Protein AF-A0A1E5T8D3-F1 (afdb_monomer_lite)

Organism: NCBI:txid1849968

Structure (mmCIF, N/CA/C/O backbone):
data_AF-A0A1E5T8D3-F1
#
_entry.id   AF-A0A1E5T8D3-F1
#
loop_
_atom_site.group_PDB
_atom_site.id
_atom_site.type_symbol
_atom_site.label_atom_id
_atom_site.label_alt_id
_atom_site.label_comp_id
_atom_site.label_asym_id
_atom_site.label_entity_id
_atom_site.label_seq_id
_atom_site.pdbx_PDB_ins_code
_atom_site.Cartn_x
_atom_site.Cartn_y
_atom_site.Cartn_z
_atom_site.occupancy
_atom_site.B_iso_or_equiv
_atom_site.auth_seq_id
_atom_site.auth_comp_id
_atom_site.auth_asym_id
_atom_site.auth_atom_id
_atom_site.pdbx_PDB_model_num
ATOM 1 N N . MET A 1 1 ? -14.579 -12.713 -17.189 1.00 68.19 1 MET A N 1
ATOM 2 C CA . MET A 1 1 ? -14.211 -13.445 -15.948 1.00 68.19 1 MET A CA 1
ATOM 3 C C . MET A 1 1 ? -13.712 -12.449 -14.902 1.00 68.19 1 MET A C 1
ATOM 5 O O . MET A 1 1 ? -13.098 -11.461 -15.286 1.00 68.19 1 MET A O 1
ATOM 9 N N . LYS A 1 2 ? -13.991 -12.651 -13.605 1.00 83.81 2 LYS A N 1
ATOM 10 C CA . LYS A 1 2 ? -13.525 -11.759 -12.51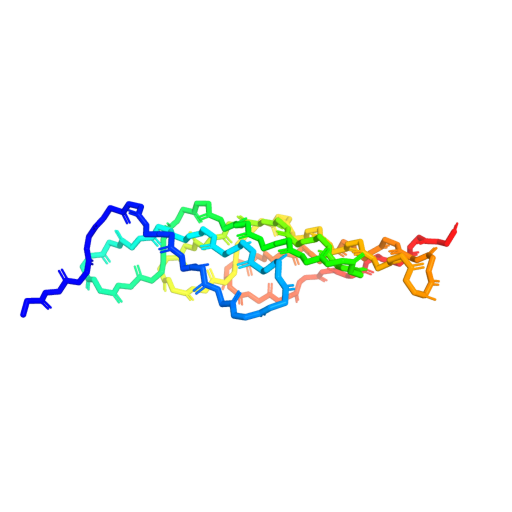8 1.00 83.81 2 LYS A CA 1
ATOM 11 C C . LYS A 1 2 ? -12.179 -12.251 -11.964 1.00 83.81 2 LYS A C 1
ATOM 13 O O . LYS A 1 2 ? -12.006 -13.453 -11.798 1.00 83.81 2 LYS A O 1
ATOM 18 N N . LYS A 1 3 ? -11.246 -11.339 -11.654 1.00 88.44 3 LYS A N 1
ATOM 19 C CA . LYS A 1 3 ? -9.940 -11.693 -11.062 1.00 88.44 3 LYS A CA 1
ATOM 20 C C . LYS A 1 3 ? -10.118 -12.317 -9.674 1.00 88.44 3 LYS A C 1
ATOM 22 O O . LYS A 1 3 ? -10.825 -11.761 -8.834 1.00 88.44 3 LYS A O 1
ATOM 27 N N . ASN A 1 4 ? -9.448 -13.437 -9.434 1.00 91.62 4 ASN A N 1
ATOM 28 C CA . ASN A 1 4 ? -9.401 -14.141 -8.154 1.00 91.62 4 ASN A CA 1
ATOM 29 C C . ASN A 1 4 ? -7.966 -14.603 -7.880 1.00 91.62 4 ASN A C 1
ATOM 31 O O . ASN A 1 4 ? -7.230 -14.887 -8.823 1.00 91.62 4 ASN A O 1
ATOM 35 N N . GLY A 1 5 ? -7.577 -14.667 -6.607 1.00 90.19 5 GLY A N 1
ATOM 36 C CA . GLY A 1 5 ? -6.250 -15.128 -6.190 1.00 90.19 5 GLY A CA 1
ATOM 37 C C . GLY A 1 5 ? -5.181 -14.037 -6.217 1.00 90.19 5 GLY A C 1
ATOM 38 O O . GLY A 1 5 ? -5.488 -12.848 -6.319 1.00 90.19 5 GLY A O 1
ATOM 39 N N . SER A 1 6 ? -3.921 -14.442 -6.072 1.00 92.00 6 SER A N 1
ATOM 40 C CA . SER A 1 6 ? -2.758 -13.553 -6.135 1.00 92.00 6 SER A CA 1
ATOM 41 C C . SER A 1 6 ? -2.336 -13.302 -7.578 1.00 92.00 6 SER A C 1
ATOM 43 O O . SER A 1 6 ? -2.221 -14.229 -8.370 1.00 92.00 6 SER A O 1
ATOM 45 N N . TRP A 1 7 ? -2.080 -12.041 -7.896 1.00 92.69 7 TRP A N 1
ATOM 46 C CA . TRP A 1 7 ? -1.634 -11.566 -9.198 1.00 92.69 7 TRP A CA 1
ATOM 47 C C . TRP A 1 7 ? -0.315 -10.830 -9.020 1.00 92.69 7 TRP A C 1
ATOM 49 O O . TRP A 1 7 ? -0.158 -10.062 -8.068 1.00 92.69 7 TRP A O 1
ATOM 59 N N . MET A 1 8 ? 0.614 -11.073 -9.936 1.00 88.31 8 MET A N 1
ATOM 60 C CA . MET A 1 8 ? 1.904 -10.404 -9.996 1.00 88.31 8 MET A CA 1
ATOM 61 C C . MET A 1 8 ? 1.988 -9.652 -11.320 1.00 88.31 8 MET A C 1
ATOM 63 O O . MET A 1 8 ? 1.695 -10.216 -12.373 1.00 88.31 8 MET A O 1
ATOM 67 N N . TYR A 1 9 ? 2.334 -8.374 -11.250 1.00 85.19 9 TYR A N 1
ATOM 68 C CA . TYR A 1 9 ? 2.562 -7.527 -12.406 1.00 85.19 9 TYR A CA 1
ATOM 69 C C . TYR A 1 9 ? 4.031 -7.141 -12.423 1.00 85.19 9 TYR A C 1
ATOM 71 O O . TYR A 1 9 ? 4.510 -6.474 -11.505 1.00 85.19 9 TYR A O 1
ATOM 79 N N . PHE A 1 10 ? 4.707 -7.541 -13.491 1.00 79.25 10 PHE A N 1
ATOM 80 C CA . PHE A 1 10 ? 6.031 -7.053 -13.833 1.00 79.25 10 PHE A CA 1
ATOM 81 C C . PHE A 1 10 ? 5.838 -5.847 -14.747 1.00 79.25 10 PHE A C 1
ATOM 83 O O . PHE A 1 10 ? 5.257 -5.969 -15.829 1.00 79.25 10 PHE A O 1
ATOM 90 N N . LYS A 1 11 ? 6.244 -4.664 -14.291 1.00 72.69 11 LYS A N 1
ATOM 91 C CA . LYS A 1 11 ? 6.294 -3.463 -15.136 1.00 72.69 11 LYS A CA 1
ATOM 92 C C . LYS A 1 11 ? 7.749 -3.159 -15.481 1.00 72.69 11 LYS A C 1
ATOM 94 O O . LYS A 1 11 ? 8.653 -3.584 -14.767 1.00 72.69 11 LYS A O 1
ATOM 99 N N . ALA A 1 12 ? 7.965 -2.407 -16.560 1.00 69.00 12 ALA A N 1
ATOM 100 C CA . ALA A 1 12 ? 9.289 -1.891 -16.903 1.00 69.00 12 ALA A CA 1
ATOM 101 C C . ALA A 1 12 ? 9.938 -1.173 -15.695 1.00 69.00 12 ALA A C 1
ATOM 103 O O . ALA A 1 12 ? 9.225 -0.581 -14.880 1.00 69.00 12 ALA A O 1
ATOM 104 N N . ASN A 1 13 ? 11.275 -1.196 -15.620 1.00 65.56 13 ASN A N 1
ATOM 105 C CA . ASN A 1 13 ? 12.109 -0.617 -14.549 1.00 65.56 13 ASN A CA 1
ATOM 106 C C . ASN A 1 13 ? 12.116 -1.384 -13.208 1.00 65.56 13 ASN A C 1
ATOM 108 O O . ASN A 1 13 ? 11.978 -0.758 -12.154 1.00 65.56 13 ASN A O 1
ATOM 112 N N . ASP A 1 14 ? 12.279 -2.713 -13.237 1.00 78.69 14 ASP A N 1
ATOM 113 C CA . ASP A 1 14 ? 12.424 -3.563 -12.034 1.00 78.69 14 ASP A CA 1
ATOM 114 C C . ASP A 1 14 ? 11.322 -3.323 -10.993 1.00 78.69 14 ASP A C 1
ATOM 116 O O . ASP A 1 14 ? 11.561 -3.119 -9.799 1.00 78.69 14 ASP A O 1
ATOM 120 N N . CYS A 1 15 ? 10.089 -3.254 -11.490 1.00 86.19 15 CYS A N 1
ATOM 121 C CA . CYS A 1 15 ? 8.910 -2.999 -10.688 1.00 86.19 15 CYS A CA 1
ATOM 122 C C . CYS A 1 15 ? 8.145 -4.304 -10.455 1.00 86.19 15 CYS A C 1
ATOM 124 O O . CYS A 1 15 ? 7.498 -4.819 -11.371 1.00 86.19 15 CYS A O 1
ATOM 126 N N . ASP A 1 16 ? 8.132 -4.748 -9.200 1.00 91.69 16 ASP A N 1
ATOM 127 C CA . ASP A 1 16 ? 7.394 -5.916 -8.734 1.00 91.69 16 ASP A CA 1
ATOM 128 C C . ASP A 1 16 ? 6.150 -5.472 -7.962 1.00 91.69 16 ASP A C 1
ATOM 130 O O . ASP A 1 16 ? 6.238 -4.980 -6.833 1.00 91.69 16 ASP A O 1
ATOM 134 N N . GLU A 1 17 ? 4.967 -5.664 -8.545 1.00 94.62 17 GLU A N 1
ATOM 135 C CA . GLU A 1 17 ? 3.693 -5.437 -7.861 1.00 94.62 17 GLU A CA 1
ATOM 136 C C . GLU A 1 17 ? 2.956 -6.763 -7.665 1.00 94.62 17 GLU A C 1
ATOM 138 O O . GLU A 1 17 ? 2.584 -7.434 -8.625 1.00 94.62 17 GLU A O 1
ATOM 143 N N . LYS A 1 18 ? 2.685 -7.130 -6.411 1.00 95.75 18 LYS A N 1
ATOM 144 C CA . LYS A 1 18 ? 1.860 -8.283 -6.047 1.00 95.75 18 LYS A CA 1
ATOM 145 C C . LYS A 1 18 ? 0.603 -7.815 -5.337 1.00 95.75 18 LYS A C 1
ATOM 147 O O . LYS A 1 18 ? 0.649 -7.066 -4.360 1.00 95.75 18 LYS A O 1
ATOM 152 N N . ILE A 1 19 ? -0.537 -8.311 -5.794 1.00 95.62 19 ILE A N 1
ATOM 153 C CA . ILE A 1 19 ? -1.838 -7.976 -5.229 1.00 95.62 19 ILE A CA 1
ATOM 154 C C . ILE A 1 19 ? -2.780 -9.169 -5.284 1.00 95.62 19 ILE A C 1
ATOM 156 O O . ILE A 1 19 ? -2.796 -9.926 -6.250 1.00 95.62 19 ILE A O 1
ATOM 160 N N . THR A 1 20 ? -3.591 -9.341 -4.247 1.00 94.94 20 THR A N 1
ATOM 161 C CA . THR A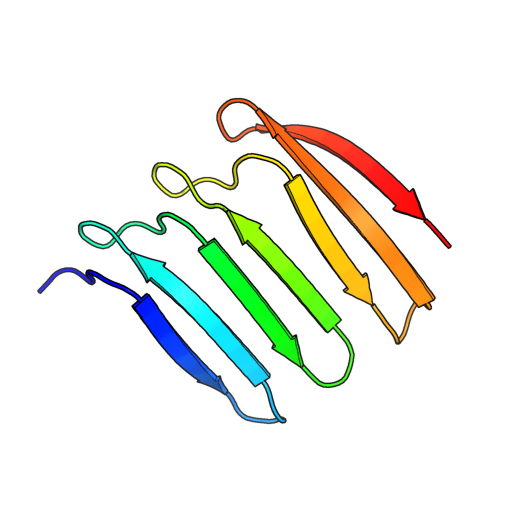 1 20 ? -4.622 -10.379 -4.225 1.00 94.94 20 THR A CA 1
ATOM 162 C C . THR A 1 20 ? -5.998 -9.795 -4.552 1.00 94.94 20 THR A C 1
ATOM 164 O O . THR A 1 20 ? -6.322 -8.659 -4.195 1.00 94.94 20 THR A O 1
ATOM 167 N N . TYR A 1 21 ? -6.806 -10.564 -5.280 1.00 95.38 21 TYR A N 1
ATOM 168 C CA . TYR A 1 21 ? -8.177 -10.226 -5.643 1.00 95.38 21 TYR A CA 1
ATOM 169 C C . TYR A 1 21 ? -9.156 -11.289 -5.148 1.00 95.38 21 TYR A C 1
ATOM 1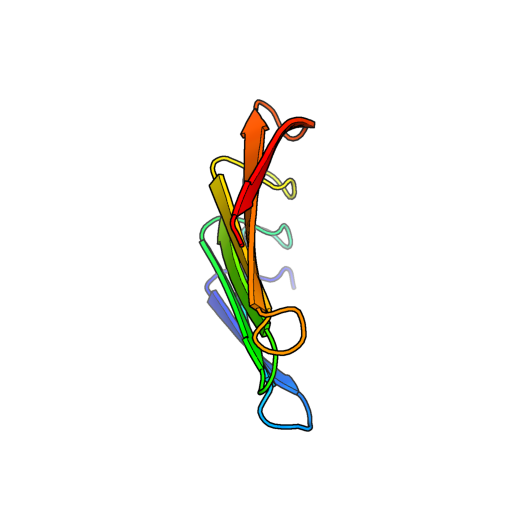71 O O . TYR A 1 21 ? -8.866 -12.486 -5.150 1.00 95.38 21 TYR A O 1
ATOM 179 N N . ARG A 1 22 ? -10.358 -10.839 -4.789 1.00 94.38 22 ARG A N 1
ATOM 180 C CA . ARG A 1 22 ? -11.530 -11.672 -4.520 1.00 94.38 22 ARG A CA 1
ATOM 181 C C . ARG A 1 22 ? -12.719 -11.092 -5.279 1.00 94.38 22 ARG A C 1
ATOM 183 O O . ARG A 1 22 ? -13.124 -9.960 -5.035 1.00 94.38 22 ARG A O 1
ATOM 190 N N . ASN A 1 23 ? -13.265 -11.857 -6.215 1.00 93.50 23 ASN A N 1
ATOM 191 C CA . ASN A 1 23 ? -14.362 -11.494 -7.111 1.00 93.50 23 ASN A CA 1
ATOM 192 C C . ASN A 1 23 ? -14.136 -10.168 -7.855 1.00 93.50 23 ASN A C 1
ATOM 194 O O . ASN A 1 23 ? -15.047 -9.354 -7.988 1.00 93.50 23 ASN A O 1
ATOM 198 N N . GLY A 1 24 ? -12.917 -9.950 -8.350 1.00 93.69 24 GLY A N 1
ATOM 199 C CA . GLY A 1 24 ? -12.519 -8.738 -9.071 1.00 93.69 24 GLY A CA 1
ATOM 200 C C . GLY A 1 24 ? -12.164 -7.550 -8.174 1.00 93.69 24 GLY A C 1
ATOM 201 O O . GLY A 1 24 ? -11.721 -6.526 -8.682 1.00 93.69 24 GLY A O 1
ATOM 202 N N . VAL A 1 25 ? -12.302 -7.682 -6.852 1.00 95.06 25 VAL A N 1
ATOM 203 C CA . VAL A 1 25 ? -12.030 -6.619 -5.876 1.00 95.06 25 VAL A CA 1
ATOM 204 C C . VAL A 1 25 ? -10.700 -6.879 -5.176 1.00 95.06 25 VAL A C 1
ATOM 206 O O . VAL A 1 25 ? -10.417 -8.013 -4.796 1.00 95.06 25 VAL A O 1
ATOM 209 N N . LYS A 1 26 ? -9.884 -5.835 -4.977 1.00 95.56 26 LYS A N 1
ATOM 210 C CA . LYS A 1 26 ? -8.625 -5.932 -4.221 1.00 95.56 26 LYS A CA 1
ATOM 211 C C . LYS A 1 26 ? -8.895 -6.448 -2.802 1.00 95.56 26 LYS A C 1
ATOM 213 O O . LYS A 1 26 ? -9.766 -5.929 -2.095 1.00 95.56 26 LYS A O 1
ATOM 218 N N . TRP A 1 27 ? -8.162 -7.474 -2.391 1.00 96.56 27 TRP A N 1
ATOM 219 C CA . TRP A 1 27 ? -8.383 -8.179 -1.133 1.00 96.56 27 TRP A CA 1
ATOM 220 C C . TRP A 1 27 ? -7.092 -8.798 -0.611 1.00 96.56 27 TRP A C 1
ATOM 222 O O . TRP A 1 27 ? -6.381 -9.437 -1.371 1.00 96.56 27 TRP A O 1
ATOM 232 N N . GLY A 1 28 ? -6.827 -8.698 0.689 1.00 95.38 28 GLY A N 1
ATOM 233 C CA . GLY A 1 28 ? -5.651 -9.298 1.314 1.00 95.38 28 GLY A CA 1
ATOM 234 C C . GLY A 1 28 ? -4.377 -8.505 1.038 1.00 95.38 28 GLY A C 1
ATOM 235 O O . GLY A 1 28 ? -4.417 -7.286 0.879 1.00 95.38 28 GLY A O 1
ATOM 236 N N . SER A 1 29 ? -3.239 -9.191 1.027 1.00 96.25 29 SER A N 1
ATOM 237 C CA . SER A 1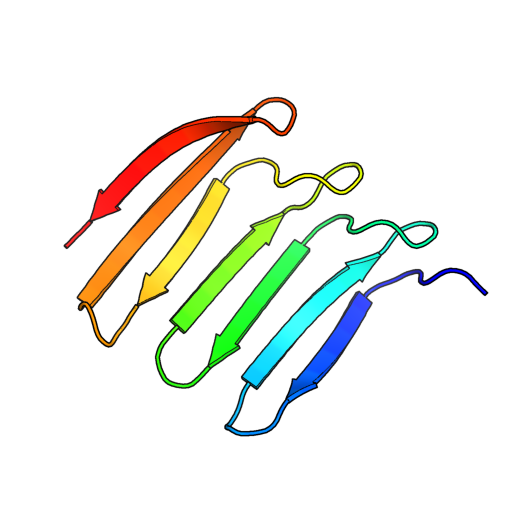 29 ? -1.927 -8.548 0.985 1.00 96.25 29 SER A CA 1
ATOM 238 C C . SER A 1 29 ? -1.650 -7.816 -0.328 1.00 96.25 29 SER A C 1
ATOM 240 O O . SER A 1 29 ? -2.014 -8.268 -1.420 1.00 96.25 29 SER A O 1
ATOM 242 N N . TYR A 1 30 ? -0.944 -6.701 -0.188 1.00 97.75 30 TYR A N 1
ATOM 243 C CA . TYR A 1 30 ? -0.362 -5.906 -1.253 1.00 97.75 30 TYR A CA 1
ATOM 244 C C . TYR A 1 30 ? 1.127 -5.711 -0.984 1.00 97.75 30 TYR A C 1
ATOM 246 O O . TYR A 1 30 ? 1.520 -5.402 0.144 1.00 97.75 30 TYR A O 1
ATOM 254 N N . SER A 1 31 ? 1.939 -5.844 -2.025 1.00 96.94 31 SER A N 1
ATOM 255 C CA . SER A 1 31 ? 3.333 -5.423 -1.998 1.00 96.94 31 SER A CA 1
ATOM 256 C C . SER A 1 31 ? 3.718 -4.804 -3.329 1.00 96.94 31 SER A C 1
ATOM 258 O O . SER A 1 31 ? 3.388 -5.338 -4.385 1.00 96.94 31 SER A O 1
ATOM 260 N N . PHE A 1 32 ? 4.459 -3.715 -3.266 1.00 95.81 32 PHE A N 1
ATOM 261 C CA . PHE A 1 32 ? 5.054 -3.053 -4.409 1.00 95.81 32 PHE A CA 1
ATOM 262 C C . PHE A 1 32 ? 6.510 -2.759 -4.089 1.00 95.81 32 PHE A C 1
ATOM 264 O O . PHE A 1 32 ? 6.823 -2.269 -3.002 1.00 95.81 32 PHE A O 1
ATOM 271 N N . LYS A 1 33 ? 7.399 -3.045 -5.030 1.00 94.50 33 LYS A N 1
ATOM 272 C CA . LYS A 1 33 ? 8.809 -2.708 -4.917 1.00 94.50 33 LYS A CA 1
ATOM 273 C C . LYS A 1 33 ? 9.313 -2.217 -6.262 1.00 94.50 33 LYS A C 1
ATOM 275 O O . LYS A 1 33 ? 9.066 -2.848 -7.281 1.00 94.50 33 LYS A O 1
ATOM 280 N N . ASN A 1 34 ? 10.038 -1.111 -6.244 1.00 93.00 34 ASN A N 1
ATOM 281 C CA . ASN A 1 34 ? 10.917 -0.713 -7.332 1.00 93.00 34 ASN A CA 1
ATOM 282 C C . ASN A 1 34 ? 12.254 -0.232 -6.752 1.00 93.00 34 ASN A C 1
ATOM 284 O O . ASN A 1 34 ? 12.488 -0.336 -5.544 1.00 93.00 34 ASN A O 1
ATOM 288 N N . LYS A 1 35 ? 13.125 0.317 -7.603 1.00 92.06 35 LYS A N 1
ATOM 289 C CA . LYS A 1 35 ? 14.436 0.849 -7.200 1.00 92.06 35 LYS A CA 1
ATOM 290 C C . LYS A 1 35 ? 14.379 1.845 -6.030 1.00 92.06 35 LYS A C 1
ATOM 292 O O . LYS A 1 35 ? 15.305 1.887 -5.226 1.00 92.06 35 LYS A O 1
ATOM 297 N N . PHE A 1 36 ? 13.317 2.644 -5.940 1.00 93.44 36 PHE A N 1
ATOM 298 C CA . PHE A 1 36 ? 13.234 3.767 -5.002 1.00 93.44 36 PHE A CA 1
ATOM 299 C C . PHE A 1 36 ? 12.248 3.554 -3.860 1.00 93.44 36 PHE A C 1
ATOM 301 O O . PHE A 1 36 ? 12.349 4.201 -2.823 1.00 93.44 36 PHE A O 1
ATOM 308 N N . ASN A 1 37 ? 11.262 2.684 -4.051 1.00 95.06 37 ASN A N 1
ATOM 309 C CA . ASN A 1 37 ? 10.118 2.583 -3.168 1.00 95.06 37 ASN A CA 1
ATOM 310 C C . ASN A 1 37 ? 9.821 1.131 -2.825 1.00 95.06 37 ASN A C 1
ATOM 312 O O . ASN A 1 37 ? 9.837 0.247 -3.682 1.00 95.06 37 ASN A O 1
ATOM 316 N N . ASN A 1 38 ? 9.467 0.906 -1.566 1.00 96.81 38 ASN A N 1
ATOM 317 C CA . ASN A 1 38 ? 8.906 -0.347 -1.090 1.00 96.81 38 ASN A CA 1
ATOM 318 C C . ASN A 1 38 ? 7.620 -0.048 -0.323 1.00 96.81 38 ASN A C 1
ATOM 320 O O . ASN A 1 38 ? 7.651 0.672 0.673 1.00 96.81 38 ASN A O 1
ATOM 324 N N . ILE A 1 39 ? 6.501 -0.590 -0.791 1.00 97.94 39 ILE A N 1
ATOM 325 C CA . ILE A 1 39 ? 5.184 -0.391 -0.196 1.00 97.94 39 ILE A CA 1
ATOM 326 C C . ILE A 1 39 ? 4.606 -1.751 0.163 1.00 97.94 39 ILE A C 1
ATOM 328 O O . ILE A 1 39 ? 4.552 -2.655 -0.667 1.00 97.94 39 ILE A O 1
ATOM 332 N N . THR A 1 40 ? 4.114 -1.886 1.386 1.00 98.44 40 THR A N 1
ATOM 333 C CA . THR A 1 40 ? 3.394 -3.076 1.843 1.00 98.44 40 THR A CA 1
ATOM 334 C C . THR A 1 40 ? 2.136 -2.672 2.589 1.00 98.44 40 THR A C 1
ATOM 336 O O . THR A 1 40 ? 2.078 -1.615 3.219 1.00 98.44 40 THR A O 1
ATOM 339 N N . GLY A 1 41 ? 1.104 -3.503 2.505 1.00 98.25 41 GLY A N 1
ATOM 340 C CA . GLY A 1 41 ? -0.143 -3.255 3.211 1.00 98.25 41 GLY A CA 1
ATOM 341 C C . GLY A 1 41 ? -1.198 -4.302 2.908 1.00 98.25 41 GLY A C 1
ATOM 342 O O . GLY A 1 41 ? -0.926 -5.339 2.298 1.00 98.25 41 GLY A O 1
ATOM 343 N N . GLN A 1 42 ? -2.423 -4.029 3.346 1.00 97.31 42 GLN A N 1
ATOM 344 C CA . GLN A 1 42 ? -3.555 -4.923 3.137 1.00 97.31 42 GLN A CA 1
ATOM 345 C C . GLN A 1 42 ? -4.772 -4.180 2.592 1.00 97.31 42 GLN A C 1
ATOM 347 O O . GLN A 1 42 ? -5.044 -3.028 2.939 1.00 97.31 42 GLN A O 1
ATOM 352 N N . TYR A 1 43 ? -5.529 -4.876 1.751 1.00 97.12 43 TYR A N 1
ATOM 353 C CA . TYR A 1 43 ? -6.843 -4.472 1.281 1.0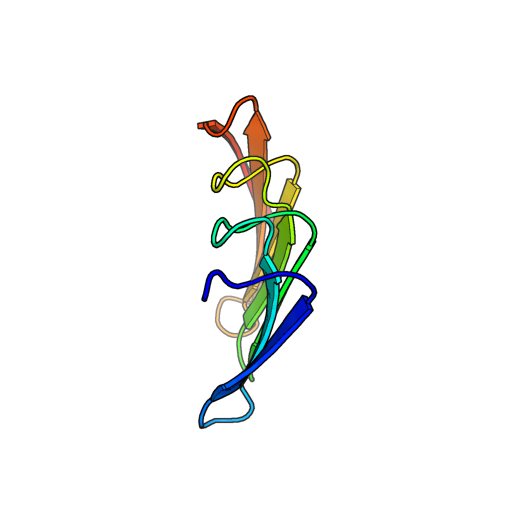0 97.12 43 TYR A CA 1
ATOM 354 C C . TYR A 1 43 ? -7.942 -5.293 1.960 1.00 97.12 43 TYR A C 1
ATOM 356 O O . TYR A 1 43 ? -7.831 -6.509 2.123 1.00 97.12 43 TYR A O 1
ATOM 364 N N . LYS A 1 44 ? -9.067 -4.649 2.271 1.00 95.81 44 LYS A N 1
ATOM 365 C CA . LYS A 1 44 ? -10.309 -5.302 2.700 1.00 95.81 44 LYS A CA 1
ATOM 366 C C . LYS A 1 44 ? -11.476 -4.659 1.961 1.00 95.81 44 LYS A C 1
ATOM 368 O O . LYS A 1 44 ? -11.649 -3.447 2.020 1.00 95.81 44 LYS A O 1
ATOM 373 N N . LYS A 1 45 ? -12.275 -5.469 1.256 1.00 93.81 45 LYS A N 1
ATOM 374 C CA . LYS A 1 45 ? -13.413 -5.003 0.433 1.00 93.81 45 LYS A CA 1
ATOM 375 C C . LYS A 1 45 ? -13.033 -3.860 -0.536 1.00 93.81 45 LYS A C 1
ATOM 377 O O . LYS A 1 45 ? -13.808 -2.935 -0.729 1.00 93.81 45 LYS A O 1
ATOM 382 N N . GLY A 1 46 ? -11.834 -3.908 -1.124 1.00 94.19 46 GLY A N 1
ATOM 383 C CA . GLY A 1 46 ? -11.358 -2.913 -2.093 1.00 94.19 46 GLY A CA 1
ATOM 384 C C . GLY A 1 46 ? -10.693 -1.669 -1.495 1.00 94.19 46 GLY A C 1
ATOM 385 O O . GLY A 1 46 ? -9.970 -0.984 -2.213 1.00 94.19 46 GLY A O 1
ATOM 386 N N . GLY A 1 47 ? -10.864 -1.407 -0.196 1.00 95.69 47 GLY A N 1
ATOM 387 C CA . GLY A 1 47 ? -10.213 -0.300 0.511 1.00 95.69 47 GLY A CA 1
ATOM 388 C C . GLY A 1 47 ? -8.933 -0.728 1.226 1.00 95.69 47 GLY A C 1
ATOM 389 O O . GLY A 1 47 ? -8.786 -1.896 1.594 1.00 95.69 47 GLY A O 1
ATOM 390 N N . LYS A 1 48 ? -8.007 0.216 1.434 1.00 97.50 48 LYS A N 1
ATOM 391 C CA . LYS A 1 48 ? -6.850 0.013 2.318 1.00 97.50 48 LYS A CA 1
ATOM 392 C C . LYS A 1 48 ? -7.337 -0.301 3.738 1.00 97.50 48 LYS A C 1
ATOM 394 O O . LYS A 1 48 ? -8.307 0.288 4.214 1.00 97.50 48 LYS A O 1
ATOM 399 N N . ALA A 1 49 ? -6.679 -1.235 4.409 1.00 97.69 49 ALA A N 1
ATOM 400 C CA . ALA A 1 49 ? -6.997 -1.645 5.769 1.00 97.69 49 ALA A CA 1
ATOM 401 C C . ALA A 1 49 ? -5.721 -1.915 6.570 1.00 97.69 49 ALA A C 1
ATOM 403 O O . ALA A 1 49 ? -4.722 -2.370 6.012 1.00 97.69 49 ALA A O 1
ATOM 404 N N . GLY A 1 50 ? -5.784 -1.669 7.880 1.00 97.19 50 GLY A N 1
ATOM 405 C CA . GLY A 1 50 ? -4.654 -1.893 8.773 1.00 97.19 50 GLY A CA 1
ATOM 406 C C . GLY A 1 50 ? -3.503 -0.937 8.478 1.00 97.19 50 GLY A C 1
ATOM 407 O O . GLY A 1 50 ? -3.725 0.213 8.101 1.00 97.19 50 GLY A O 1
ATOM 408 N N . ILE A 1 51 ? -2.278 -1.415 8.669 1.00 98.19 51 ILE A N 1
ATOM 409 C CA . ILE A 1 51 ? -1.071 -0.605 8.515 1.00 98.19 51 ILE A CA 1
ATOM 410 C C . ILE A 1 51 ? -0.553 -0.731 7.084 1.00 98.19 51 ILE A C 1
ATOM 412 O O . ILE A 1 51 ? -0.388 -1.833 6.559 1.00 98.19 51 ILE A O 1
ATOM 416 N N . TRP A 1 52 ? -0.277 0.412 6.476 1.00 98.56 52 TRP A N 1
ATOM 417 C CA . TRP A 1 52 ? 0.421 0.549 5.209 1.00 98.56 52 TRP A CA 1
ATOM 418 C C . TRP A 1 52 ? 1.784 1.169 5.466 1.00 98.56 52 TRP A C 1
ATOM 420 O O . TRP A 1 52 ? 1.872 2.233 6.071 1.00 98.56 52 TRP A O 1
ATOM 430 N N . ILE A 1 53 ? 2.842 0.504 5.018 1.00 98.62 53 ILE A N 1
ATOM 431 C CA . ILE A 1 53 ? 4.221 0.953 5.199 1.00 98.62 53 ILE A CA 1
ATOM 432 C C . ILE A 1 53 ? 4.780 1.290 3.825 1.00 98.62 53 ILE A C 1
ATOM 434 O O . ILE A 1 53 ? 4.788 0.430 2.948 1.00 98.62 53 ILE A O 1
ATOM 438 N N . SER A 1 54 ? 5.258 2.519 3.655 1.00 98.19 54 SER A N 1
ATOM 439 C CA . SER A 1 54 ? 5.960 2.988 2.462 1.00 98.19 54 SER A CA 1
ATOM 440 C C . SER A 1 54 ? 7.357 3.446 2.851 1.00 98.19 54 SER A C 1
ATOM 442 O O . SER A 1 54 ? 7.498 4.329 3.691 1.00 98.19 54 SER A O 1
ATOM 444 N N . LYS A 1 55 ? 8.384 2.865 2.242 1.00 98.06 55 LYS A N 1
ATOM 445 C CA . LYS A 1 55 ? 9.783 3.276 2.390 1.00 98.06 55 LYS A CA 1
ATOM 446 C C . LYS A 1 55 ? 10.232 3.914 1.085 1.00 98.06 55 LYS A C 1
ATOM 448 O O . LYS A 1 55 ? 10.103 3.264 0.049 1.00 98.06 55 LYS A O 1
ATOM 453 N N . SER A 1 56 ? 10.744 5.138 1.142 1.00 96.38 56 SER A N 1
ATOM 454 C CA . SER A 1 56 ? 11.354 5.825 0.001 1.00 96.38 56 SER A CA 1
ATOM 455 C C . SER A 1 56 ? 12.846 5.960 0.259 1.00 96.38 56 SER A C 1
ATOM 457 O O . SER A 1 56 ? 13.237 6.632 1.208 1.00 96.38 56 SER A O 1
ATOM 459 N N . SER A 1 57 ? 13.678 5.333 -0.571 1.00 93.88 57 SER A N 1
ATOM 460 C CA . SER A 1 57 ? 15.133 5.511 -0.500 1.00 93.88 57 SER A CA 1
ATOM 461 C C . SER A 1 57 ? 15.579 6.859 -1.056 1.00 93.88 57 SER A C 1
ATOM 463 O O . SER A 1 57 ? 16.634 7.339 -0.680 1.00 93.88 57 SER A O 1
ATOM 465 N N . PHE A 1 58 ? 14.778 7.489 -1.922 1.00 92.88 58 PHE A N 1
ATOM 466 C CA . PHE A 1 58 ? 15.087 8.816 -2.459 1.00 92.88 58 PHE A CA 1
ATOM 467 C C . PHE A 1 58 ? 14.908 9.925 -1.418 1.00 92.88 58 PHE A C 1
ATOM 469 O O . PHE A 1 58 ? 15.686 10.867 -1.376 1.00 92.88 58 PHE A O 1
ATOM 476 N N . LEU A 1 59 ? 13.860 9.820 -0.599 1.00 94.88 59 LEU A N 1
ATOM 477 C CA . LEU A 1 59 ? 13.578 10.789 0.463 1.00 94.88 59 LEU A CA 1
ATOM 478 C C . LEU A 1 59 ? 14.186 10.375 1.806 1.00 94.88 59 LEU A C 1
ATOM 480 O O . LEU A 1 59 ? 14.096 11.139 2.755 1.00 94.88 59 LEU A O 1
ATOM 484 N N . GLU A 1 60 ? 14.726 9.157 1.889 1.00 96.44 60 GLU A N 1
ATOM 485 C CA . GLU A 1 60 ? 15.212 8.540 3.127 1.00 96.44 60 GLU A CA 1
ATOM 486 C C . GLU A 1 60 ? 14.156 8.508 4.247 1.00 96.44 60 GLU A C 1
ATOM 488 O O . GLU A 1 60 ? 14.470 8.602 5.425 1.00 96.44 60 GLU A O 1
ATOM 493 N N . ILE A 1 61 ? 12.877 8.329 3.884 1.00 97.31 61 ILE A N 1
ATOM 494 C CA . ILE A 1 61 ? 11.765 8.308 4.847 1.00 97.31 61 ILE A CA 1
ATOM 495 C C . ILE A 1 61 ? 11.011 6.982 4.856 1.00 97.31 61 ILE A C 1
ATOM 497 O O . ILE A 1 61 ? 10.835 6.305 3.832 1.00 97.31 61 ILE A O 1
ATOM 501 N N . ILE A 1 62 ? 10.440 6.670 6.016 1.00 98.25 62 ILE A N 1
ATOM 502 C CA . ILE A 1 62 ? 9.423 5.638 6.199 1.00 98.25 62 ILE A CA 1
ATOM 503 C C . ILE A 1 62 ? 8.112 6.310 6.593 1.00 98.25 62 ILE A C 1
ATOM 505 O O . ILE A 1 62 ? 8.001 6.955 7.628 1.00 98.25 62 ILE A O 1
ATOM 509 N N . THR A 1 63 ? 7.076 6.104 5.790 1.00 98.44 63 THR A N 1
ATOM 510 C CA . THR A 1 63 ? 5.705 6.497 6.113 1.00 98.44 63 THR A CA 1
ATOM 511 C C . THR A 1 63 ? 4.912 5.282 6.580 1.00 98.44 63 THR A C 1
ATOM 513 O O . THR A 1 63 ? 4.884 4.259 5.891 1.00 98.44 63 THR A O 1
ATOM 516 N N . LYS A 1 64 ? 4.216 5.403 7.712 1.00 98.56 64 LYS A N 1
ATOM 517 C CA . LYS A 1 64 ? 3.194 4.448 8.158 1.00 98.56 64 LYS A CA 1
ATOM 518 C C . LYS A 1 64 ? 1.824 5.114 8.117 1.00 98.56 64 LYS A C 1
ATOM 520 O O . LYS A 1 64 ? 1.609 6.136 8.760 1.00 98.56 64 LYS A O 1
ATOM 525 N N . GLU A 1 65 ? 0.892 4.536 7.376 1.00 98.69 65 GLU A N 1
ATOM 526 C CA . GLU A 1 65 ? -0.505 4.964 7.321 1.00 98.69 65 GLU A CA 1
ATOM 527 C C . GLU A 1 65 ? -1.387 3.901 7.982 1.00 98.69 65 GLU A C 1
ATOM 529 O O . GLU A 1 65 ? -1.317 2.722 7.636 1.00 98.69 65 GLU A O 1
ATOM 534 N N . PHE A 1 66 ? -2.235 4.307 8.919 1.00 98.44 66 PHE A N 1
ATOM 535 C CA . PHE A 1 66 ? -3.120 3.423 9.669 1.00 98.44 66 PHE A CA 1
ATOM 536 C C . PHE A 1 66 ? -4.548 3.623 9.174 1.00 98.44 66 PHE A C 1
ATOM 538 O O . PHE A 1 66 ? -5.060 4.737 9.215 1.00 98.44 66 PHE A O 1
ATOM 545 N N . TYR A 1 67 ? -5.195 2.558 8.702 1.00 98.00 67 TYR A N 1
ATOM 546 C CA . TYR A 1 67 ? -6.545 2.616 8.145 1.00 98.00 67 TYR A CA 1
ATOM 547 C C . TYR A 1 67 ? -7.551 1.835 8.990 1.00 98.00 67 TYR A C 1
ATOM 549 O O . TYR A 1 67 ? -7.403 0.623 9.195 1.00 98.00 67 TYR A O 1
ATOM 557 N N . LYS A 1 68 ? -8.639 2.505 9.383 1.00 93.75 68 LYS A N 1
ATOM 558 C CA . LYS A 1 68 ? -9.785 1.927 10.099 1.00 93.75 68 LYS A CA 1
ATOM 559 C C . LYS A 1 68 ? -11.050 2.103 9.265 1.00 93.75 68 LYS A C 1
ATOM 561 O O . LYS A 1 68 ? -11.368 3.198 8.816 1.00 93.75 68 LYS A O 1
ATOM 566 N N . ASN A 1 69 ? -11.768 1.007 9.017 1.00 90.94 69 ASN A N 1
ATOM 567 C CA . ASN A 1 69 ? -12.985 0.995 8.188 1.00 90.94 69 ASN A CA 1
ATOM 568 C C . ASN A 1 69 ? -12.805 1.653 6.802 1.00 90.94 69 ASN A C 1
ATOM 570 O O . ASN A 1 69 ? -13.714 2.301 6.291 1.00 90.94 69 ASN A O 1
ATOM 574 N N . GLY A 1 70 ? -11.621 1.493 6.199 1.00 91.25 70 GLY A N 1
ATOM 575 C CA . GLY A 1 70 ? -11.292 2.058 4.887 1.00 91.25 70 GLY A CA 1
ATOM 576 C C . GLY A 1 70 ? -10.911 3.542 4.893 1.00 91.25 70 GLY A C 1
ATOM 577 O O . GLY A 1 70 ? -10.627 4.081 3.827 1.00 91.25 70 GLY A O 1
ATOM 578 N N . LYS A 1 71 ? -10.878 4.199 6.058 1.00 96.31 71 LYS A N 1
ATOM 579 C CA . LYS A 1 71 ? -10.481 5.604 6.218 1.00 96.31 71 LYS A CA 1
ATOM 580 C C . LYS A 1 71 ? -9.108 5.700 6.871 1.00 96.31 71 LYS A C 1
ATOM 582 O O . LYS A 1 71 ? -8.784 4.872 7.720 1.00 96.31 71 LYS A O 1
ATOM 587 N N . LEU A 1 72 ? -8.320 6.694 6.465 1.00 97.81 72 LEU A N 1
ATOM 588 C CA . LEU A 1 72 ? -7.055 7.013 7.119 1.00 97.81 72 LEU A CA 1
ATOM 589 C C . LEU A 1 72 ? -7.354 7.548 8.523 1.00 97.81 72 LEU A C 1
ATOM 591 O O . LEU A 1 72 ? -8.102 8.508 8.672 1.00 97.81 72 LEU A O 1
ATOM 595 N N . ASP A 1 73 ? -6.790 6.889 9.523 1.00 98.06 73 ASP A N 1
ATOM 596 C CA . ASP A 1 73 ? -6.932 7.208 10.942 1.00 98.06 73 ASP A CA 1
ATOM 597 C C . ASP A 1 73 ? -5.718 8.002 11.439 1.00 98.06 73 ASP A C 1
ATOM 599 O O . ASP A 1 73 ? -5.857 9.045 12.070 1.00 98.06 73 ASP A O 1
ATOM 603 N N . LYS A 1 74 ? -4.511 7.547 11.079 1.00 98.25 74 LYS A N 1
ATOM 604 C CA . LYS A 1 74 ? -3.242 8.166 11.479 1.00 98.25 74 LYS A CA 1
ATOM 605 C C . LYS A 1 74 ? -2.197 8.038 10.377 1.00 98.25 74 LYS A C 1
ATOM 607 O O . LYS A 1 74 ? -2.182 7.052 9.639 1.00 98.25 74 LYS A O 1
ATOM 612 N N . LYS A 1 75 ? -1.283 9.007 10.309 1.00 98.38 75 LYS A N 1
ATOM 613 C CA . LYS A 1 75 ? -0.068 8.948 9.493 1.00 98.38 75 LYS A CA 1
ATOM 614 C C . LYS A 1 75 ? 1.149 9.296 10.346 1.00 98.38 75 LYS A C 1
ATOM 616 O O . LYS A 1 75 ? 1.131 10.288 11.064 1.00 98.38 75 LYS A O 1
ATOM 621 N N . GLU A 1 76 ? 2.190 8.483 10.250 1.00 98.56 76 GLU A N 1
ATOM 622 C CA . GLU A 1 76 ? 3.495 8.708 10.873 1.00 98.56 76 GLU A CA 1
ATOM 623 C C . GLU A 1 76 ? 4.554 8.794 9.776 1.00 98.56 76 GLU A C 1
ATOM 625 O O . GLU A 1 76 ? 4.528 8.001 8.830 1.00 98.56 76 GLU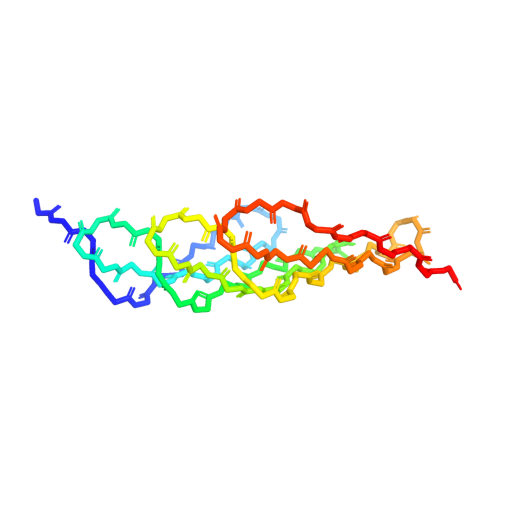 A O 1
ATOM 630 N N . ILE A 1 77 ? 5.473 9.747 9.904 1.00 98.06 77 ILE A N 1
ATOM 631 C CA . ILE A 1 77 ? 6.643 9.888 9.036 1.00 98.06 77 ILE A CA 1
ATOM 632 C C . ILE A 1 77 ? 7.868 9.765 9.936 1.00 98.06 77 ILE A C 1
ATOM 634 O O . ILE A 1 77 ? 7.944 10.425 10.970 1.00 98.06 77 ILE A O 1
ATOM 638 N N . ILE A 1 78 ? 8.769 8.867 9.562 1.00 96.56 78 ILE A N 1
ATOM 639 C CA . ILE A 1 78 ? 10.015 8.575 10.261 1.00 96.56 78 ILE A CA 1
ATOM 640 C C . ILE A 1 78 ? 11.137 8.899 9.280 1.00 96.56 78 ILE A C 1
ATOM 642 O O . ILE A 1 78 ? 11.118 8.375 8.162 1.00 96.56 78 ILE A O 1
ATOM 646 N N . ASN A 1 79 ? 12.068 9.738 9.721 1.00 88.12 79 ASN A N 1
ATOM 647 C CA . ASN A 1 79 ? 13.293 10.099 9.014 1.00 88.12 79 ASN A CA 1
ATOM 648 C C . ASN A 1 79 ? 14.487 9.494 9.752 1.00 88.12 79 ASN A C 1
ATOM 650 O O . ASN A 1 79 ? 14.379 9.360 10.995 1.00 88.12 79 ASN A O 1
#

Foldseek 3Di:
DAAAAKDWDDDPQAWTWIFGDDRNATFAWTWIDHPFKTWIFGDDRNATAAWIWMAGNVVRKIKIFHDDPRDTDDIDIDD

Secondary structure (DSSP, 8-state):
----EEEEEEETTTEEEEEEEETTEEEEEEEEE-SSEEEEEEEETTEEEEEEEEEETTTTEEEEEEEETTEEEEEEEE-

Radius of gyration: 13.46 Å; chains: 1; bounding box: 30×26×28 Å

pLDDT: mean 93.37, std 7.02, range [65.56, 98.69]

Sequence (79 aa):
MKKNGSWMYFKANDCDEKITYRNGVKWGSYSFKNKFNNITGQYKKGGKAGIWISKSSFLEIITKEFYKNGKLDKKEIIN